Protein AF-H8WTV9-F1 (afdb_monomer_lite)

Sequence (90 aa):
MGSVLRDSYGAALSETLVGRFVEEEGARDRVVIATKYSNNLQPGNPNAGGNGRKNMFRAVDQSLKRLPTDYIDLYVVPTWGCHAAVSRNV

Organism: Burkholderia cepacia (NCBI:txid292)

Secondary structure (DSSP, 8-state):
------SSHHHHHHHHHHHHHHHHTT-GGGS--EEE--S-SSTT-GGGSSSSHHHHHHHHHHHHHHTT-S--SEEE--S-----------

InterPro domains:
  IPR023210 NADP-dependent oxidoreductase domain [PF00248] (7-80)
  IPR036812 NAD(P)-dependent oxidoreductase domain superfamily [G3DSA:3.20.20.100] (6-86)
  IPR036812 NAD(P)-dependent oxidoreductase domain superfamily [SSF51430] (7-81)
  IPR050523 Aldo/Keto Reductase Detoxification and Biosynthesis [PTHR43364] (9-79)

Foldseek 3Di:
DDDPDDDLVVLLVVLLVQLVVCVVVVCVVVDAAEDEFADQPDPPDLQCGHDEPSNVVVVVVSSCVSSVHPDHRYYDYPDPPPSPPPPPPD

pLDDT: mean 75.75, std 20.79, range [24.95, 94.12]

Radius of gyration: 14.75 Å; chains: 1; bounding box: 38×38×42 Å

Structure (mmCIF, N/CA/C/O backbone):
data_AF-H8WTV9-F1
#
_entry.id   AF-H8WTV9-F1
#
loop_
_atom_site.group_PDB
_atom_site.id
_atom_site.type_symbol
_atom_site.label_atom_id
_atom_site.label_alt_id
_atom_site.label_comp_id
_atom_site.label_asym_id
_atom_site.label_entity_id
_atom_site.label_seq_id
_atom_site.pdbx_PDB_ins_code
_atom_site.Cartn_x
_atom_site.Cartn_y
_atom_site.Cartn_z
_atom_site.occupancy
_atom_site.B_iso_or_equiv
_atom_site.auth_seq_id
_atom_site.auth_comp_id
_atom_site.auth_asym_id
_atom_site.auth_atom_id
_atom_site.pdbx_PDB_model_num
ATOM 1 N N . MET A 1 1 ? 25.513 20.278 -3.984 1.00 33.00 1 MET A N 1
ATOM 2 C CA . MET A 1 1 ? 24.208 20.966 -3.903 1.00 33.00 1 MET A CA 1
ATOM 3 C C . MET A 1 1 ? 23.213 20.211 -4.785 1.00 33.00 1 MET A C 1
ATOM 5 O O . MET A 1 1 ? 23.400 20.213 -5.989 1.00 33.00 1 MET A O 1
ATOM 9 N N . GLY A 1 2 ? 22.222 19.537 -4.184 1.00 37.28 2 GLY A N 1
ATOM 10 C CA . GLY A 1 2 ? 20.933 19.198 -4.817 1.00 37.28 2 GLY A CA 1
ATOM 11 C C . GLY A 1 2 ? 20.832 17.982 -5.755 1.00 37.28 2 GLY A C 1
ATOM 12 O O . GLY A 1 2 ? 20.954 18.134 -6.962 1.00 37.28 2 GLY A O 1
ATOM 13 N N . SER A 1 3 ? 20.493 16.801 -5.213 1.00 24.95 3 SER A N 1
ATOM 14 C CA . SER A 1 3 ? 19.409 15.912 -5.717 1.00 24.95 3 SER A CA 1
ATOM 15 C C . SER A 1 3 ? 19.383 14.557 -4.979 1.00 24.95 3 SER A C 1
ATOM 17 O O . SER A 1 3 ? 19.601 13.497 -5.550 1.00 24.95 3 SER A O 1
ATOM 19 N N . VAL A 1 4 ? 19.094 14.580 -3.672 1.00 30.41 4 VAL A N 1
ATOM 20 C CA . VAL A 1 4 ? 18.852 13.365 -2.853 1.00 30.41 4 VAL A CA 1
ATOM 21 C C . VAL A 1 4 ? 17.368 12.946 -2.849 1.00 30.41 4 VAL A C 1
ATOM 23 O O . VAL A 1 4 ? 16.996 11.928 -2.279 1.00 30.41 4 VAL A O 1
ATOM 26 N N . LEU A 1 5 ? 16.478 13.675 -3.521 1.00 31.02 5 LEU A N 1
ATOM 27 C CA . LEU A 1 5 ? 15.035 13.466 -3.384 1.00 31.02 5 LEU A CA 1
ATOM 28 C C . LEU A 1 5 ? 14.430 12.850 -4.644 1.00 31.02 5 LEU A C 1
ATOM 30 O O . LEU A 1 5 ? 13.891 13.543 -5.500 1.00 31.02 5 LEU A O 1
ATOM 34 N N . ARG A 1 6 ? 14.483 11.519 -4.732 1.00 29.25 6 ARG A N 1
ATOM 35 C CA . ARG A 1 6 ? 13.564 10.755 -5.586 1.00 29.25 6 ARG A CA 1
ATOM 36 C C . ARG A 1 6 ? 12.837 9.679 -4.777 1.00 29.25 6 ARG A C 1
ATOM 38 O O . ARG A 1 6 ? 13.054 8.486 -4.946 1.00 29.25 6 ARG A O 1
ATOM 45 N N . ASP A 1 7 ? 12.029 10.155 -3.833 1.00 43.94 7 ASP A N 1
ATOM 46 C CA . ASP A 1 7 ? 10.665 9.714 -3.480 1.00 43.94 7 ASP A CA 1
ATOM 47 C C 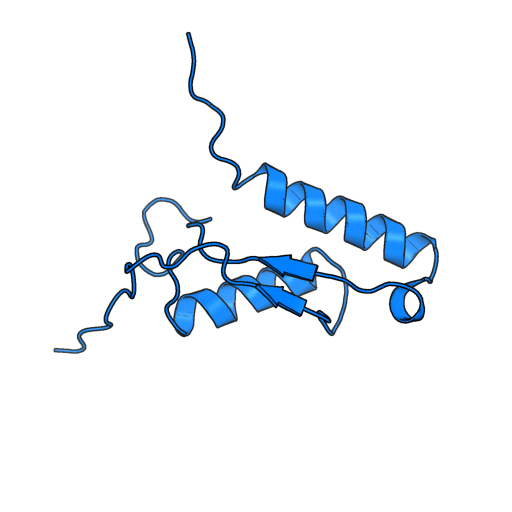. ASP A 1 7 ? 10.304 8.207 -3.533 1.00 43.94 7 ASP A C 1
ATOM 49 O O . ASP A 1 7 ? 9.205 7.808 -3.919 1.00 43.94 7 ASP A O 1
ATOM 53 N N . SER A 1 8 ? 11.243 7.336 -3.164 1.00 52.59 8 SER A N 1
ATOM 54 C CA . SER A 1 8 ? 11.031 5.882 -3.046 1.00 52.59 8 SER A CA 1
ATOM 55 C C . SER A 1 8 ? 11.168 5.401 -1.599 1.00 52.59 8 SER A C 1
ATOM 57 O O . SER A 1 8 ? 10.341 4.619 -1.139 1.00 52.59 8 SER A O 1
ATOM 59 N N . TYR A 1 9 ? 12.119 5.951 -0.836 1.00 49.75 9 TYR A N 1
ATOM 60 C CA . TYR A 1 9 ? 12.236 5.706 0.610 1.00 49.75 9 TYR A CA 1
ATOM 61 C C . TYR A 1 9 ? 11.098 6.346 1.420 1.00 49.75 9 TYR A C 1
ATOM 63 O O . TYR A 1 9 ? 10.577 5.723 2.342 1.00 49.75 9 TYR A O 1
ATOM 71 N N . GLY A 1 10 ? 10.673 7.561 1.050 1.00 59.81 10 GLY A N 1
ATOM 72 C CA . GLY A 1 10 ? 9.577 8.265 1.725 1.00 59.81 10 GLY A CA 1
ATOM 73 C C . GLY A 1 10 ? 8.240 7.531 1.609 1.00 59.81 10 GLY A C 1
ATOM 74 O O . GLY A 1 10 ? 7.499 7.452 2.582 1.00 59.81 10 GLY A O 1
ATOM 75 N N . ALA A 1 11 ? 7.974 6.909 0.457 1.00 63.38 11 ALA A N 1
ATOM 76 C CA . ALA A 1 11 ? 6.763 6.119 0.246 1.00 63.38 11 ALA A CA 1
ATOM 77 C C . ALA A 1 11 ? 6.693 4.900 1.182 1.00 63.38 11 ALA A C 1
ATOM 79 O O . ALA A 1 11 ? 5.652 4.653 1.781 1.00 63.38 11 ALA A O 1
ATOM 80 N N . ALA A 1 12 ? 7.808 4.179 1.364 1.00 75.19 12 ALA A N 1
ATOM 81 C CA . ALA A 1 12 ? 7.856 3.033 2.272 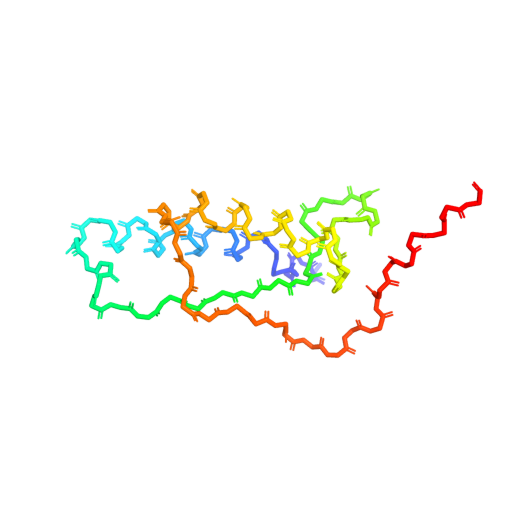1.00 75.19 12 ALA A CA 1
ATOM 82 C C . ALA A 1 12 ? 7.683 3.449 3.743 1.00 75.19 12 ALA A C 1
ATOM 84 O O . ALA A 1 12 ? 6.963 2.785 4.481 1.00 75.19 12 ALA A O 1
ATOM 85 N N . LEU A 1 13 ? 8.298 4.560 4.163 1.00 84.12 13 LEU A N 1
ATOM 86 C CA . LEU A 1 13 ? 8.125 5.083 5.520 1.00 84.12 13 LEU A CA 1
ATOM 87 C C . LEU A 1 13 ? 6.693 5.582 5.763 1.00 84.12 13 LEU A C 1
ATOM 89 O O . LEU A 1 13 ? 6.130 5.334 6.825 1.00 84.12 13 LEU A O 1
ATOM 93 N N . SER A 1 14 ? 6.095 6.255 4.777 1.00 86.75 14 SER A N 1
ATOM 94 C CA . SER A 1 14 ? 4.721 6.752 4.870 1.00 86.75 14 SER A CA 1
ATOM 95 C C . SER A 1 14 ? 3.716 5.617 5.037 1.00 86.75 14 SER A C 1
ATOM 97 O O . SER A 1 14 ? 2.808 5.748 5.849 1.00 86.75 14 SER A O 1
ATOM 99 N N . GLU A 1 15 ? 3.873 4.512 4.303 1.00 89.31 15 GLU A N 1
ATOM 100 C CA . GLU A 1 15 ? 3.007 3.338 4.466 1.00 89.31 15 GLU A CA 1
ATOM 101 C C . GLU A 1 15 ? 3.113 2.759 5.880 1.00 89.31 15 GLU A C 1
ATOM 103 O O . GLU A 1 15 ? 2.087 2.491 6.492 1.00 89.31 15 GLU A O 1
ATOM 108 N N . THR A 1 16 ? 4.325 2.654 6.436 1.00 92.19 16 THR A N 1
ATOM 109 C CA . THR A 1 16 ? 4.522 2.168 7.810 1.00 92.19 16 THR A CA 1
ATOM 110 C C . THR A 1 16 ? 3.869 3.073 8.854 1.00 92.19 16 THR A C 1
ATOM 112 O O . THR A 1 16 ? 3.246 2.584 9.792 1.00 92.19 16 THR A O 1
ATOM 115 N N . LEU A 1 17 ? 3.994 4.396 8.707 1.00 92.19 17 LEU A N 1
ATOM 116 C CA . LEU A 1 17 ? 3.392 5.352 9.641 1.00 92.19 17 LEU A CA 1
ATOM 117 C C . LEU A 1 17 ? 1.862 5.319 9.581 1.00 92.19 17 LEU A C 1
ATOM 119 O O . LEU A 1 17 ? 1.213 5.299 10.623 1.00 92.19 17 LEU A O 1
ATOM 123 N N . VAL A 1 18 ? 1.293 5.284 8.372 1.00 91.69 18 VAL A N 1
ATOM 124 C CA . VAL A 1 18 ? -0.161 5.196 8.180 1.00 91.69 18 VAL A CA 1
ATOM 125 C C . VAL A 1 18 ? -0.692 3.857 8.683 1.00 91.69 18 VAL A C 1
ATOM 127 O 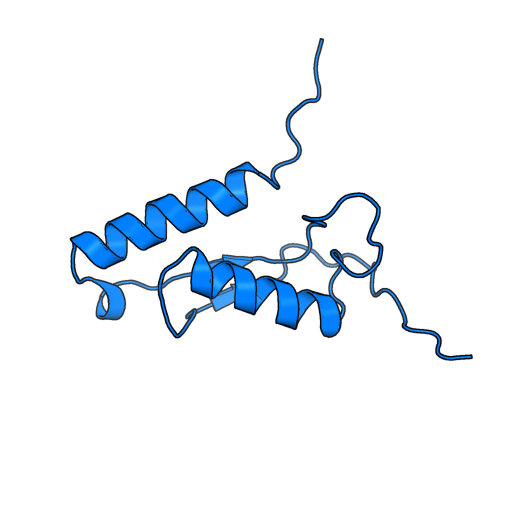O . VAL A 1 18 ? -1.687 3.844 9.396 1.00 91.69 18 VAL A O 1
ATOM 130 N N . GLY A 1 19 ? -0.018 2.748 8.364 1.00 92.25 19 GLY A N 1
ATOM 131 C CA . GLY A 1 19 ? -0.398 1.415 8.829 1.00 92.25 19 GLY A CA 1
ATOM 132 C C . GLY A 1 19 ? -0.449 1.337 10.350 1.00 92.25 19 GLY A C 1
ATOM 133 O O . GLY A 1 19 ? -1.465 0.941 10.909 1.00 92.25 19 GLY A O 1
ATOM 134 N N . ARG A 1 20 ? 0.606 1.824 11.015 1.00 93.75 20 ARG A N 1
ATOM 135 C CA . ARG A 1 20 ? 0.663 1.892 12.477 1.00 93.75 20 ARG A CA 1
ATOM 136 C C . ARG A 1 20 ? -0.470 2.735 13.063 1.00 93.75 20 ARG A C 1
ATOM 138 O O . ARG A 1 20 ? -1.102 2.309 14.017 1.00 93.75 20 ARG A O 1
ATOM 145 N N . PHE A 1 21 ? -0.741 3.906 12.492 1.00 93.88 21 PHE A N 1
ATOM 146 C CA . PHE A 1 21 ? -1.829 4.768 12.958 1.00 93.88 21 PHE A CA 1
ATOM 147 C C . PHE A 1 21 ? -3.204 4.096 12.814 1.00 93.88 21 PHE A C 1
ATOM 149 O O . PHE A 1 21 ? -4.006 4.118 13.740 1.00 93.88 21 PHE A O 1
ATOM 156 N N . VAL A 1 22 ? -3.478 3.468 11.668 1.00 93.81 22 VAL A N 1
ATOM 157 C CA . VAL A 1 22 ? -4.758 2.780 11.426 1.00 93.81 22 VAL A CA 1
ATOM 158 C C . VAL A 1 22 ? -4.938 1.579 12.357 1.00 93.81 22 VAL A C 1
ATOM 160 O O . VAL A 1 22 ? -6.055 1.338 12.819 1.00 93.81 22 VAL A O 1
ATOM 163 N N . GLU A 1 23 ? -3.857 0.848 12.635 1.00 93.00 23 GLU A N 1
ATOM 164 C CA . GLU A 1 23 ? -3.833 -0.267 13.585 1.00 93.00 23 GLU A CA 1
ATOM 165 C C . GLU A 1 23 ? -4.075 0.211 15.025 1.00 93.00 23 GLU A C 1
ATOM 167 O O . GLU A 1 23 ? -4.951 -0.327 15.700 1.00 93.00 23 GLU A O 1
ATOM 172 N N . GLU A 1 24 ? -3.366 1.255 15.473 1.00 94.12 24 GLU A N 1
ATOM 173 C CA . GLU A 1 24 ? -3.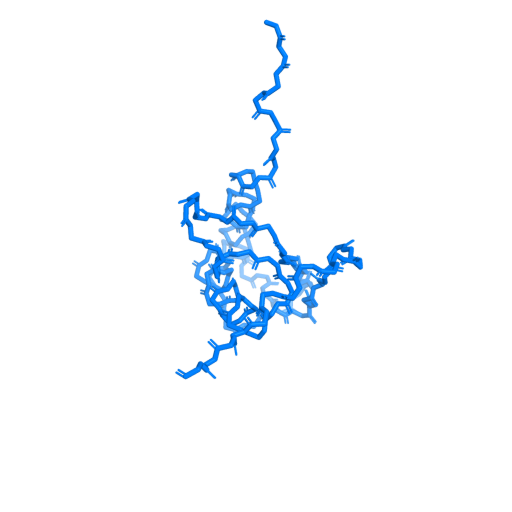509 1.839 16.816 1.00 94.12 24 GLU A CA 1
ATOM 174 C C . GLU A 1 24 ? -4.932 2.369 17.073 1.00 94.12 24 GLU A C 1
ATOM 176 O O . GLU A 1 24 ? -5.465 2.199 18.169 1.00 94.12 24 GLU A O 1
ATOM 181 N N . GLU A 1 25 ? -5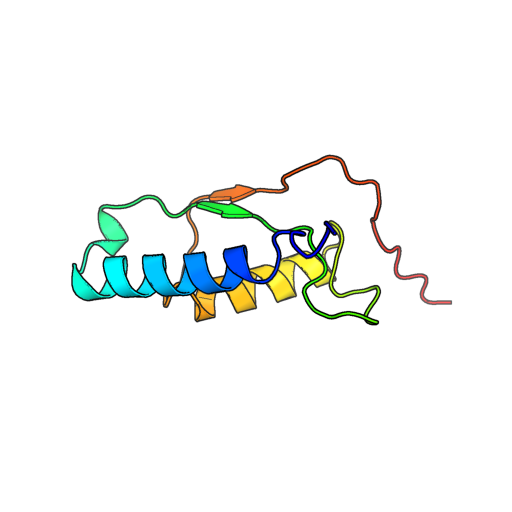.581 2.941 16.057 1.00 94.00 25 GLU A N 1
ATOM 182 C CA . GLU A 1 25 ? -6.953 3.460 16.153 1.00 94.00 25 GLU A CA 1
ATOM 183 C C . GLU A 1 25 ? -8.039 2.392 15.921 1.00 94.00 25 GLU A C 1
ATOM 185 O O . GLU A 1 25 ? -9.233 2.683 16.039 1.00 94.00 25 GLU A O 1
ATOM 190 N N . GLY A 1 26 ? -7.669 1.162 15.535 1.00 92.94 26 GLY A N 1
ATOM 191 C CA . GLY A 1 26 ? -8.629 0.115 15.160 1.00 92.94 26 GLY A CA 1
ATOM 192 C C . GLY A 1 26 ? -9.580 0.551 14.037 1.00 92.94 26 GLY A C 1
ATOM 193 O O . GLY A 1 26 ? -10.733 0.123 13.975 1.00 92.94 26 GLY A O 1
ATOM 194 N N . ALA A 1 27 ? -9.126 1.454 13.166 1.00 92.75 27 ALA A N 1
ATOM 195 C CA . ALA A 1 27 ? -9.984 2.203 12.254 1.00 92.75 27 ALA A CA 1
ATOM 196 C C . ALA A 1 27 ? -10.030 1.612 10.840 1.00 92.75 27 ALA A C 1
ATOM 198 O O . ALA A 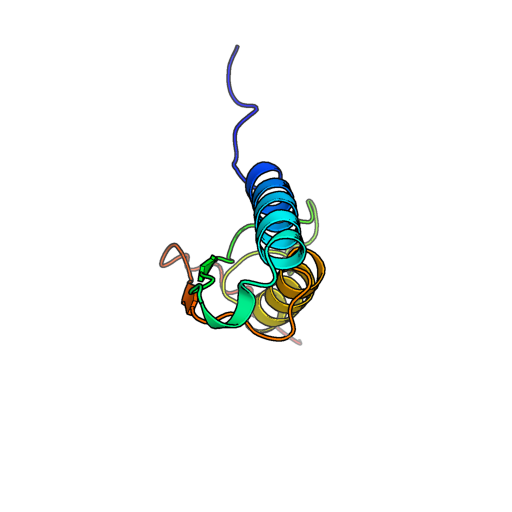1 27 ? -10.511 2.284 9.929 1.00 92.75 27 ALA A O 1
ATOM 199 N N . ARG A 1 28 ? -9.541 0.379 10.634 1.00 93.62 28 ARG A N 1
ATOM 200 C CA . ARG A 1 28 ? -9.364 -0.199 9.292 1.00 93.62 28 ARG A CA 1
ATOM 201 C C . ARG A 1 28 ? -10.638 -0.156 8.450 1.00 93.62 28 ARG A C 1
ATOM 203 O O . ARG A 1 28 ? -10.563 0.256 7.299 1.00 93.62 28 ARG A O 1
ATOM 210 N N . ASP A 1 29 ? -11.788 -0.485 9.031 1.00 92.81 29 ASP A N 1
ATOM 211 C CA . ASP A 1 29 ? -13.081 -0.494 8.326 1.00 92.81 29 ASP A CA 1
ATOM 212 C C . ASP A 1 29 ? -13.706 0.904 8.167 1.00 92.81 29 ASP A C 1
ATOM 214 O O . ASP A 1 29 ? -14.757 1.070 7.549 1.00 92.81 29 ASP A O 1
ATOM 218 N N . ARG A 1 30 ? -13.082 1.932 8.752 1.00 92.44 30 ARG A N 1
ATOM 219 C CA . ARG A 1 30 ? -13.559 3.324 8.753 1.00 92.44 30 ARG A CA 1
ATOM 220 C C . ARG A 1 30 ? -12.724 4.229 7.850 1.00 92.44 30 ARG A C 1
ATOM 222 O O . ARG A 1 30 ? -13.041 5.412 7.728 1.00 92.44 30 ARG A O 1
ATOM 229 N N . VAL A 1 31 ? -11.668 3.696 7.239 1.00 93.75 31 VAL A N 1
ATOM 230 C CA . VAL A 1 31 ? -10.741 4.440 6.383 1.00 93.75 31 VAL A CA 1
ATOM 231 C C . VAL A 1 31 ? -10.593 3.763 5.027 1.00 93.75 31 VAL A C 1
ATOM 233 O O . VAL A 1 31 ? -10.630 2.542 4.914 1.00 93.75 31 VAL A O 1
ATOM 236 N N . VAL A 1 32 ? -10.385 4.576 3.994 1.00 93.94 32 VAL A N 1
ATOM 237 C CA . VAL A 1 32 ? -10.041 4.107 2.649 1.00 93.94 32 VAL A CA 1
ATOM 238 C C . VAL A 1 32 ? -8.534 4.240 2.482 1.00 93.94 32 VAL A C 1
ATOM 240 O O . VAL A 1 32 ? -8.001 5.351 2.524 1.00 93.94 32 VAL A O 1
ATOM 243 N N . ILE A 1 33 ? -7.841 3.118 2.285 1.00 93.12 33 ILE A N 1
ATOM 244 C CA . ILE A 1 33 ? -6.393 3.098 2.074 1.00 93.12 33 ILE A CA 1
ATOM 245 C C . ILE A 1 33 ? -6.103 3.047 0.576 1.00 93.12 33 ILE A C 1
ATOM 247 O O . ILE A 1 33 ? -6.444 2.088 -0.118 1.00 93.12 33 ILE A O 1
ATOM 251 N N . ALA A 1 34 ? -5.417 4.079 0.087 1.00 92.00 34 ALA A N 1
ATOM 252 C CA . ALA A 1 34 ? -4.926 4.148 -1.281 1.00 92.00 34 ALA A CA 1
ATOM 253 C C . ALA A 1 34 ? -3.394 4.145 -1.307 1.00 92.00 34 ALA A C 1
ATOM 255 O O . ALA A 1 34 ? -2.753 4.921 -0.598 1.00 92.00 34 ALA A O 1
ATOM 256 N N . THR A 1 35 ? -2.799 3.316 -2.165 1.00 89.94 35 THR A N 1
ATOM 257 C CA . THR A 1 35 ? -1.351 3.353 -2.425 1.00 89.94 35 THR A CA 1
ATOM 258 C C . THR A 1 35 ? -1.040 3.164 -3.908 1.00 89.94 35 THR A C 1
ATOM 260 O O . THR A 1 35 ? -1.911 2.860 -4.726 1.00 89.94 35 THR A O 1
ATOM 263 N N . LYS A 1 36 ? 0.213 3.417 -4.281 1.00 88.69 36 LYS A N 1
ATOM 264 C CA . LYS A 1 36 ? 0.677 3.476 -5.664 1.00 88.69 36 LYS A CA 1
ATOM 265 C C . LYS A 1 36 ? 1.980 2.725 -5.871 1.00 88.69 36 LYS A C 1
ATOM 267 O O . LYS A 1 36 ? 2.860 2.739 -5.014 1.00 88.69 36 LYS A O 1
ATOM 272 N N . TYR A 1 37 ? 2.138 2.144 -7.054 1.00 85.44 37 TYR A N 1
ATOM 273 C CA . TYR A 1 37 ? 3.349 1.427 -7.449 1.00 85.44 37 TYR A CA 1
ATOM 274 C C . TYR A 1 37 ? 3.764 1.796 -8.868 1.00 85.44 37 TYR A C 1
ATOM 276 O O . TYR A 1 37 ? 2.921 2.062 -9.708 1.00 85.44 37 TYR A O 1
ATOM 284 N N . SER A 1 38 ? 5.075 1.820 -9.100 1.00 80.25 38 SER A N 1
ATOM 285 C CA . SER A 1 38 ? 5.759 1.950 -10.404 1.00 80.25 38 SER A CA 1
ATOM 286 C C . SER A 1 38 ? 7.261 2.103 -10.160 1.00 80.25 38 SER A C 1
ATOM 288 O O . SER A 1 38 ? 8.085 1.721 -10.990 1.00 80.25 38 SER A O 1
ATOM 290 N N . ASN A 1 39 ? 7.628 2.707 -9.027 1.00 76.69 39 ASN A N 1
ATOM 291 C CA . ASN A 1 39 ? 9.011 3.022 -8.705 1.00 76.69 39 ASN A CA 1
ATOM 292 C C . ASN A 1 39 ? 9.829 1.760 -8.447 1.00 76.69 39 ASN A C 1
ATOM 294 O O . ASN A 1 39 ? 9.341 0.794 -7.864 1.00 76.69 39 ASN A O 1
ATOM 298 N N . ASN A 1 40 ? 11.093 1.803 -8.869 1.00 72.38 40 ASN A N 1
ATOM 299 C CA . ASN A 1 40 ? 12.039 0.753 -8.546 1.00 72.38 40 ASN A CA 1
ATOM 300 C C . ASN A 1 40 ? 12.568 0.943 -7.122 1.00 72.38 40 ASN A C 1
ATOM 302 O O . ASN A 1 40 ? 13.340 1.868 -6.876 1.00 72.38 40 ASN A O 1
ATOM 306 N N . LEU A 1 41 ? 12.153 0.066 -6.206 1.00 71.06 41 LEU A N 1
ATOM 307 C CA . LEU A 1 41 ? 12.629 0.056 -4.818 1.00 71.06 41 LEU A CA 1
ATOM 308 C C . LEU A 1 41 ? 13.915 -0.772 -4.627 1.00 71.06 41 LEU A C 1
ATOM 310 O O . LEU A 1 41 ? 14.477 -0.777 -3.537 1.00 71.06 41 LEU A O 1
ATOM 314 N N . GLN A 1 42 ? 14.389 -1.482 -5.659 1.00 73.50 42 GLN A N 1
ATOM 315 C CA . GLN A 1 42 ? 15.614 -2.292 -5.634 1.00 73.50 42 GLN A CA 1
ATOM 316 C C . GLN A 1 42 ? 16.564 -1.850 -6.758 1.00 73.50 42 GLN A C 1
ATOM 318 O O . GLN A 1 42 ? 16.469 -2.350 -7.889 1.00 73.50 42 GLN A O 1
ATOM 323 N N . PRO A 1 43 ? 17.507 -0.935 -6.467 1.00 69.81 43 PRO A N 1
ATOM 324 C CA . PRO A 1 43 ? 18.542 -0.545 -7.418 1.00 69.81 43 PRO A CA 1
ATOM 325 C C . PRO A 1 43 ? 19.237 -1.774 -8.026 1.00 69.81 43 PRO A C 1
ATOM 327 O O . PRO A 1 43 ? 19.545 -2.732 -7.323 1.00 69.81 43 PRO A O 1
ATOM 330 N N . GLY A 1 44 ? 19.449 -1.771 -9.345 1.00 72.12 44 GLY A N 1
ATOM 331 C CA . GLY A 1 44 ? 20.077 -2.888 -10.066 1.00 72.12 44 GLY A CA 1
ATOM 332 C C . GLY A 1 44 ? 19.141 -4.041 -10.454 1.00 72.12 44 GLY A C 1
ATOM 333 O O . GLY A 1 44 ? 19.539 -4.893 -11.243 1.00 72.12 44 GLY A O 1
ATOM 334 N N . ASN A 1 45 ? 17.888 -4.065 -9.987 1.00 74.50 45 ASN A N 1
ATOM 335 C CA . ASN A 1 45 ? 16.896 -5.048 -10.425 1.00 74.50 45 ASN A CA 1
ATOM 336 C C . ASN A 1 45 ? 15.934 -4.428 -11.459 1.00 74.50 45 ASN A C 1
ATOM 338 O O . ASN A 1 45 ? 15.018 -3.700 -11.068 1.00 74.50 45 ASN A O 1
ATOM 342 N N . PRO A 1 46 ? 16.072 -4.721 -12.767 1.00 71.06 46 PRO A N 1
ATOM 343 C CA . PRO A 1 46 ? 15.197 -4.154 -13.798 1.00 71.06 46 PRO A CA 1
ATOM 344 C C . PRO A 1 46 ? 13.739 -4.629 -13.679 1.00 71.06 46 PRO A C 1
ATOM 346 O O . PRO A 1 46 ? 12.835 -3.969 -14.179 1.00 71.06 46 PRO A O 1
ATOM 349 N N . ASN A 1 47 ? 13.496 -5.739 -12.972 1.00 71.75 47 ASN A N 1
ATOM 350 C CA . ASN A 1 47 ? 12.162 -6.291 -12.723 1.00 71.75 47 ASN A CA 1
ATOM 351 C C . ASN A 1 47 ? 11.519 -5.783 -11.420 1.00 71.75 47 ASN A C 1
ATOM 353 O O . ASN A 1 47 ? 10.461 -6.283 -11.034 1.00 71.75 47 ASN A O 1
ATOM 357 N N . ALA A 1 48 ? 12.178 -4.880 -10.689 1.00 70.75 48 ALA A N 1
ATOM 358 C CA . ALA A 1 48 ? 11.672 -4.318 -9.434 1.00 70.75 48 ALA A CA 1
ATOM 359 C C . ALA A 1 48 ? 11.052 -2.922 -9.593 1.00 70.75 48 ALA A C 1
ATOM 361 O O . ALA A 1 48 ? 10.705 -2.298 -8.596 1.00 70.75 48 ALA A O 1
ATOM 362 N N . GLY A 1 49 ? 10.912 -2.443 -10.831 1.00 75.75 49 GLY A N 1
ATOM 363 C CA . GLY A 1 49 ? 10.172 -1.233 -11.177 1.00 75.75 49 GLY A CA 1
ATOM 364 C C . GLY A 1 49 ? 9.292 -1.440 -12.411 1.00 75.75 49 GLY A C 1
ATOM 365 O O . GLY A 1 49 ? 9.262 -2.519 -13.005 1.00 75.75 49 GLY A O 1
ATOM 366 N N . GLY A 1 50 ? 8.582 -0.386 -12.802 1.00 79.44 50 GLY A N 1
ATOM 367 C CA . GLY A 1 50 ? 7.690 -0.377 -13.958 1.00 79.44 50 GLY A CA 1
ATOM 368 C C . GLY A 1 50 ? 6.300 -0.951 -13.677 1.00 79.44 50 GLY A C 1
ATOM 369 O O . GLY A 1 50 ? 5.967 -1.336 -12.556 1.00 79.44 50 GLY A O 1
ATOM 370 N N . ASN A 1 51 ? 5.480 -1.013 -14.726 1.00 82.69 51 ASN A N 1
ATOM 371 C CA . ASN A 1 51 ? 4.055 -1.363 -14.629 1.00 82.69 51 ASN A CA 1
ATOM 372 C C . ASN A 1 51 ? 3.776 -2.836 -14.977 1.00 82.69 51 ASN A C 1
ATOM 374 O O . ASN A 1 51 ? 2.631 -3.241 -15.155 1.00 82.69 51 ASN A O 1
ATOM 378 N N . GLY A 1 52 ? 4.829 -3.652 -15.093 1.00 81.75 52 GLY A N 1
ATOM 379 C CA . GLY A 1 52 ? 4.705 -5.072 -15.403 1.00 81.75 52 GLY A CA 1
ATOM 380 C C . GLY A 1 52 ? 4.049 -5.869 -14.271 1.00 81.75 52 GLY A C 1
ATOM 381 O O . GLY A 1 52 ? 4.231 -5.570 -13.089 1.00 81.75 52 GLY A O 1
ATOM 382 N N . ARG A 1 53 ? 3.353 -6.955 -14.638 1.00 84.31 53 ARG A N 1
ATOM 383 C CA . ARG A 1 53 ? 2.647 -7.862 -13.712 1.00 84.31 53 ARG A CA 1
ATOM 384 C C . ARG A 1 53 ? 3.523 -8.316 -12.540 1.00 84.31 53 ARG A C 1
ATOM 386 O O . ARG A 1 53 ? 3.088 -8.286 -11.396 1.00 84.31 53 ARG A O 1
ATOM 393 N N . LYS A 1 54 ? 4.777 -8.698 -12.808 1.00 84.50 54 LYS A N 1
ATOM 394 C CA . LYS A 1 54 ? 5.718 -9.162 -11.773 1.00 84.50 54 LYS A CA 1
ATOM 395 C C . LYS A 1 54 ? 6.032 -8.081 -10.738 1.00 84.50 54 LYS A C 1
ATOM 397 O O . LYS A 1 54 ? 6.141 -8.394 -9.557 1.00 84.50 54 LYS A O 1
ATOM 402 N N . ASN A 1 55 ? 6.176 -6.829 -11.172 1.00 84.19 55 ASN A N 1
ATOM 403 C CA . ASN A 1 55 ? 6.437 -5.729 -10.254 1.00 84.19 55 ASN A CA 1
ATOM 404 C C . ASN A 1 55 ? 5.195 -5.396 -9.423 1.00 84.19 55 ASN A C 1
ATOM 406 O O . ASN A 1 55 ? 5.312 -5.232 -8.217 1.00 84.19 55 ASN A O 1
ATOM 410 N N . MET A 1 56 ? 4.013 -5.386 -10.048 1.00 86.81 56 MET A N 1
ATOM 411 C CA . MET A 1 56 ? 2.733 -5.165 -9.364 1.00 86.81 56 MET A CA 1
ATOM 412 C C . MET A 1 56 ? 2.537 -6.128 -8.187 1.00 86.81 56 MET A C 1
ATOM 414 O O . MET A 1 56 ? 2.314 -5.678 -7.069 1.00 86.81 56 MET A O 1
ATOM 418 N N . PHE A 1 57 ? 2.685 -7.440 -8.412 1.00 89.12 57 PHE A N 1
ATOM 419 C CA . PHE A 1 57 ? 2.525 -8.437 -7.345 1.00 89.12 57 PHE A CA 1
ATOM 420 C C . PHE A 1 57 ? 3.544 -8.255 -6.215 1.00 89.12 57 PHE A C 1
ATOM 422 O O . PHE A 1 57 ? 3.197 -8.274 -5.041 1.00 89.12 57 PHE A O 1
ATOM 429 N N . ARG A 1 58 ? 4.811 -7.999 -6.552 1.00 87.06 58 ARG A N 1
ATOM 430 C CA . ARG A 1 58 ? 5.835 -7.763 -5.525 1.00 87.06 58 ARG A CA 1
ATOM 431 C C . ARG A 1 58 ? 5.574 -6.482 -4.737 1.00 87.06 58 ARG A C 1
ATOM 433 O O . ARG A 1 58 ? 5.834 -6.449 -3.539 1.00 87.06 58 ARG A O 1
ATOM 440 N N . ALA A 1 59 ? 5.117 -5.429 -5.404 1.00 88.44 59 ALA A N 1
ATOM 441 C CA . ALA A 1 59 ? 4.855 -4.147 -4.776 1.00 88.44 59 ALA A CA 1
ATOM 442 C C . ALA A 1 59 ? 3.637 -4.218 -3.848 1.00 88.44 59 ALA A C 1
ATOM 444 O O . ALA A 1 59 ? 3.728 -3.711 -2.734 1.00 88.44 59 ALA A O 1
ATOM 445 N N . VAL A 1 60 ? 2.549 -4.891 -4.248 1.00 90.81 60 VAL A N 1
ATOM 446 C CA . VAL A 1 60 ? 1.367 -5.051 -3.385 1.00 90.81 60 VAL A CA 1
ATOM 447 C C . VAL A 1 60 ? 1.695 -5.884 -2.144 1.00 90.81 60 VAL A C 1
ATOM 449 O O . VAL A 1 60 ? 1.399 -5.441 -1.039 1.00 90.81 60 VAL A O 1
ATOM 452 N N . ASP A 1 61 ? 2.428 -6.996 -2.288 1.00 91.38 61 ASP A N 1
ATOM 453 C CA . ASP A 1 61 ? 2.864 -7.825 -1.151 1.00 91.38 61 ASP A CA 1
ATOM 454 C C . ASP A 1 61 ? 3.692 -7.027 -0.139 1.00 91.38 61 ASP A C 1
ATOM 456 O O . ASP A 1 61 ? 3.631 -7.247 1.071 1.00 91.38 61 ASP A O 1
ATOM 460 N N . GLN A 1 62 ? 4.516 -6.104 -0.634 1.00 90.38 62 GLN A N 1
ATOM 461 C CA . GLN A 1 62 ? 5.318 -5.242 0.218 1.00 90.38 62 GLN A CA 1
ATOM 462 C C . GLN A 1 62 ? 4.491 -4.138 0.881 1.00 90.38 62 GLN A C 1
ATOM 464 O O . GLN A 1 62 ? 4.737 -3.840 2.048 1.00 90.38 62 GLN A O 1
ATOM 469 N N . SER A 1 63 ? 3.536 -3.539 0.168 1.00 91.62 63 SER A N 1
ATOM 470 C CA . SER A 1 63 ? 2.648 -2.517 0.728 1.00 91.62 63 SER A CA 1
ATOM 471 C C . SER A 1 63 ? 1.747 -3.094 1.819 1.00 91.62 63 SER A C 1
ATOM 473 O O . SER A 1 63 ? 1.665 -2.502 2.888 1.00 91.62 63 SER A O 1
ATOM 475 N N . LEU A 1 64 ? 1.165 -4.282 1.619 1.00 93.19 64 LEU A N 1
ATOM 476 C CA . LEU A 1 64 ? 0.336 -4.956 2.631 1.00 93.19 64 LEU A CA 1
ATOM 477 C C . LEU A 1 64 ? 1.107 -5.216 3.935 1.00 93.19 64 LEU A C 1
ATOM 479 O O . LEU A 1 64 ? 0.589 -4.981 5.023 1.00 93.19 64 LEU A O 1
ATOM 483 N N . LYS A 1 65 ? 2.384 -5.614 3.831 1.00 92.00 65 LYS A N 1
ATOM 484 C CA . LYS A 1 65 ? 3.267 -5.802 4.996 1.00 92.00 65 LYS A CA 1
ATOM 485 C C . LYS A 1 65 ? 3.594 -4.502 5.729 1.00 92.00 65 LYS A C 1
ATOM 487 O O . LYS A 1 65 ? 3.808 -4.537 6.934 1.00 92.00 65 LYS A O 1
ATOM 492 N N . ARG A 1 66 ? 3.704 -3.382 5.009 1.00 92.69 66 ARG A N 1
ATOM 493 C CA . ARG A 1 66 ? 3.985 -2.069 5.612 1.00 92.69 66 ARG A CA 1
ATOM 494 C C . ARG A 1 66 ? 2.732 -1.412 6.186 1.00 92.69 66 ARG A C 1
ATOM 496 O O . ARG A 1 66 ? 2.865 -0.644 7.125 1.00 92.69 66 ARG A O 1
ATOM 503 N N . LEU A 1 67 ? 1.552 -1.721 5.649 1.00 92.75 67 LEU A N 1
ATOM 504 C CA . LEU A 1 67 ? 0.248 -1.193 6.074 1.00 92.75 67 LEU A CA 1
ATOM 505 C C . LEU A 1 67 ? -0.474 -2.059 7.128 1.00 92.75 67 LEU A C 1
ATOM 507 O O . LEU A 1 67 ? -1.641 -1.804 7.402 1.00 92.75 67 LEU A O 1
ATOM 511 N N . PRO A 1 68 ? 0.232 -3.002 7.769 1.00 92.62 68 PRO A N 1
ATOM 512 C CA . PRO A 1 68 ? -0.298 -4.250 8.360 1.00 92.62 68 PRO A CA 1
ATOM 513 C C . PRO A 1 68 ? -1.784 -4.551 8.079 1.00 92.62 68 PRO A C 1
ATOM 515 O O . PRO A 1 68 ? -2.620 -4.586 8.976 1.00 92.62 68 PRO A O 1
ATOM 518 N N . THR A 1 69 ? -2.131 -4.784 6.812 1.00 92.50 69 THR A N 1
ATOM 519 C CA . THR A 1 69 ? -3.512 -5.084 6.400 1.00 92.50 69 THR A CA 1
ATOM 520 C C . THR A 1 69 ? -3.532 -6.161 5.323 1.00 92.50 69 THR A C 1
ATOM 522 O O . THR A 1 69 ? -2.542 -6.413 4.638 1.00 92.50 69 THR A O 1
ATOM 525 N N . ASP A 1 70 ? -4.675 -6.812 5.191 1.00 93.94 70 ASP A N 1
ATOM 526 C CA . ASP A 1 70 ? -5.000 -7.841 4.215 1.00 93.94 70 ASP A CA 1
ATOM 527 C C . ASP A 1 70 ? -5.537 -7.276 2.890 1.00 93.94 70 ASP A C 1
ATOM 529 O O . ASP A 1 70 ? -5.474 -7.970 1.873 1.00 93.94 70 ASP A O 1
ATOM 533 N N . TYR A 1 71 ? -6.001 -6.020 2.855 1.00 93.62 71 TYR A N 1
ATOM 534 C CA . TYR A 1 71 ? -6.507 -5.394 1.630 1.00 93.62 71 TYR A CA 1
ATOM 535 C C . TYR A 1 71 ? -6.146 -3.910 1.483 1.00 93.62 71 TYR A C 1
ATOM 537 O O . TYR A 1 71 ? -5.943 -3.181 2.451 1.00 93.62 71 TYR A O 1
ATOM 545 N N . ILE A 1 72 ? -6.104 -3.450 0.229 1.00 93.56 72 ILE A N 1
ATOM 546 C CA . ILE A 1 72 ? -5.957 -2.045 -0.172 1.00 93.56 72 ILE A CA 1
ATOM 547 C C . ILE A 1 72 ? -7.190 -1.689 -1.000 1.00 93.56 72 ILE A C 1
ATOM 549 O O . ILE A 1 72 ? -7.521 -2.404 -1.944 1.00 93.56 72 ILE A O 1
ATOM 553 N N . ASP A 1 73 ? -7.842 -0.579 -0.670 1.00 94.06 73 ASP A N 1
ATOM 554 C CA . ASP A 1 73 ? -9.089 -0.157 -1.314 1.00 94.06 73 ASP A CA 1
ATOM 555 C C . ASP A 1 73 ? -8.854 0.373 -2.732 1.00 94.06 73 ASP A C 1
ATOM 557 O O . ASP A 1 73 ? -9.638 0.125 -3.648 1.00 94.06 73 ASP A O 1
ATOM 561 N N . LEU A 1 74 ? -7.746 1.093 -2.926 1.00 91.06 74 LEU A N 1
ATOM 562 C CA . LEU A 1 74 ? -7.377 1.650 -4.220 1.00 91.06 74 LEU A CA 1
ATOM 563 C C . LEU A 1 74 ? -5.879 1.495 -4.494 1.00 91.06 74 LEU A C 1
ATOM 565 O O . LEU A 1 74 ? -5.032 2.036 -3.781 1.00 91.06 74 LEU A O 1
ATOM 569 N N . TYR A 1 75 ? -5.553 0.800 -5.583 1.00 89.19 75 TYR A N 1
ATOM 570 C CA . TYR A 1 75 ? -4.176 0.590 -6.019 1.00 89.19 75 TYR A CA 1
ATOM 571 C C . TYR A 1 75 ? -3.916 1.268 -7.364 1.00 89.19 75 TYR A C 1
ATOM 573 O O . TYR A 1 75 ? -4.469 0.876 -8.391 1.00 89.19 75 TYR A O 1
ATOM 581 N N . VAL A 1 76 ? -3.097 2.323 -7.350 1.00 85.69 76 VAL A N 1
ATOM 582 C CA . VAL A 1 76 ? -2.967 3.265 -8.474 1.00 85.69 76 VAL A CA 1
ATOM 583 C C . VAL A 1 76 ? -1.607 3.157 -9.156 1.00 85.69 76 VAL A C 1
ATOM 585 O O . VAL A 1 76 ? -0.562 3.066 -8.511 1.00 85.69 76 VAL A O 1
ATOM 588 N N . VAL A 1 77 ? -1.611 3.264 -10.483 1.00 84.31 77 VAL A N 1
ATOM 589 C CA . VAL A 1 77 ? -0.403 3.486 -11.281 1.00 84.31 77 VAL A CA 1
ATOM 590 C C . VAL A 1 77 ? -0.244 4.999 -11.503 1.00 84.31 77 VAL A C 1
ATOM 592 O O . VAL A 1 77 ? -1.098 5.601 -12.152 1.00 84.31 77 VAL A O 1
ATOM 595 N N . PRO A 1 78 ? 0.807 5.648 -10.968 1.00 74.44 78 PRO A N 1
ATOM 596 C CA . PRO A 1 78 ? 0.914 7.106 -10.940 1.00 74.44 78 PRO A CA 1
ATOM 597 C C . PRO A 1 78 ? 1.162 7.756 -12.310 1.00 74.44 78 PRO A C 1
ATOM 599 O O . PRO A 1 78 ? 0.881 8.942 -12.452 1.00 74.44 78 PRO A O 1
ATOM 602 N N . THR A 1 79 ? 1.675 7.036 -13.319 1.00 65.88 79 THR A N 1
ATOM 603 C CA . THR A 1 79 ? 1.856 7.564 -14.687 1.00 65.88 79 THR A CA 1
ATOM 604 C C . THR A 1 79 ? 1.795 6.475 -15.769 1.00 65.88 79 THR A C 1
ATOM 606 O O . THR A 1 79 ? 2.087 5.301 -15.522 1.00 65.88 79 THR A O 1
ATOM 609 N N . TRP A 1 80 ? 1.507 6.888 -17.012 1.00 54.75 80 TRP A N 1
ATOM 610 C CA . TRP A 1 80 ? 1.671 6.105 -18.248 1.00 54.75 80 TRP A CA 1
ATOM 611 C C . TRP A 1 80 ? 3.161 5.899 -18.582 1.00 54.75 80 TRP A C 1
ATOM 613 O O . TRP A 1 80 ? 3.674 6.369 -19.593 1.00 54.75 80 TRP A O 1
ATOM 623 N N . GLY A 1 81 ? 3.914 5.254 -17.695 1.00 51.03 81 GLY A N 1
ATOM 624 C CA . GLY A 1 81 ? 5.310 4.919 -17.946 1.00 51.03 81 GLY A CA 1
ATOM 625 C C . GLY A 1 81 ? 5.411 3.664 -18.805 1.00 51.03 81 GLY A C 1
ATOM 626 O O . GLY A 1 81 ? 5.211 2.566 -18.292 1.00 51.03 81 GLY A O 1
ATOM 627 N N . CYS A 1 82 ? 5.796 3.807 -20.075 1.00 46.16 82 CYS A N 1
ATOM 628 C CA . CYS A 1 82 ? 6.063 2.724 -21.037 1.00 46.16 82 CYS A CA 1
ATOM 629 C C . CYS A 1 82 ? 7.202 1.750 -20.640 1.00 46.16 82 CYS A C 1
ATOM 631 O O . CYS A 1 82 ? 7.714 1.018 -21.480 1.00 46.16 82 CYS A O 1
ATOM 633 N N . HIS A 1 83 ? 7.598 1.683 -19.368 1.00 50.06 83 HIS A N 1
ATOM 634 C CA . HIS A 1 83 ? 8.513 0.674 -18.842 1.00 50.06 83 HIS A CA 1
ATOM 635 C C . HIS A 1 83 ? 7.734 -0.587 -18.446 1.00 50.06 83 HIS A C 1
ATOM 637 O O . HIS A 1 83 ? 7.722 -1.012 -17.288 1.00 50.06 83 HIS A O 1
ATOM 643 N N . ALA A 1 84 ? 7.052 -1.194 -19.414 1.00 47.66 84 ALA A N 1
ATOM 644 C CA . ALA A 1 84 ? 6.769 -2.615 -19.330 1.00 47.66 84 ALA A CA 1
ATOM 645 C C . ALA A 1 84 ? 8.092 -3.322 -19.644 1.00 47.66 84 ALA A C 1
ATOM 647 O O . ALA A 1 84 ? 8.497 -3.397 -20.802 1.00 47.66 84 ALA A O 1
ATOM 648 N N . ALA A 1 85 ? 8.800 -3.799 -18.617 1.00 47.66 85 ALA A N 1
ATOM 649 C CA . ALA A 1 85 ? 9.850 -4.783 -18.833 1.00 47.66 85 ALA A CA 1
ATOM 650 C C . ALA A 1 85 ? 9.174 -6.022 -19.436 1.00 47.66 85 ALA A C 1
ATOM 652 O O . ALA A 1 85 ? 8.563 -6.826 -18.730 1.00 47.66 85 ALA A O 1
ATOM 653 N N . VAL A 1 86 ? 9.205 -6.118 -20.765 1.00 41.19 86 VAL A N 1
ATOM 654 C CA . VAL A 1 86 ? 8.856 -7.329 -21.495 1.00 41.19 86 VAL A CA 1
ATOM 655 C C . VAL A 1 86 ? 9.826 -8.398 -21.011 1.00 41.19 86 VAL A C 1
ATOM 657 O O . VAL A 1 86 ? 11.026 -8.327 -21.275 1.00 41.19 86 VAL A O 1
ATOM 660 N N . SER A 1 87 ? 9.315 -9.392 -20.289 1.00 39.34 87 SER A N 1
ATOM 661 C CA . SER A 1 87 ? 10.030 -10.646 -20.114 1.00 39.34 87 SER A CA 1
ATOM 662 C C . SER A 1 87 ? 10.103 -11.320 -21.483 1.00 39.34 87 SER A C 1
ATOM 664 O O . SER A 1 87 ? 9.198 -12.059 -21.869 1.00 39.34 87 SER A O 1
ATOM 666 N N . ARG A 1 88 ? 11.157 -11.033 -22.253 1.00 30.50 88 ARG A N 1
ATOM 667 C CA . ARG A 1 88 ? 11.580 -11.923 -23.332 1.00 30.50 88 ARG A CA 1
ATOM 668 C C . ARG A 1 88 ? 12.179 -13.152 -22.657 1.00 30.50 88 ARG A C 1
ATOM 670 O O . ARG A 1 88 ? 13.343 -13.135 -22.275 1.00 30.50 88 ARG A O 1
ATOM 677 N N . ASN A 1 89 ? 11.358 -14.182 -22.476 1.00 33.00 89 ASN A N 1
ATOM 678 C CA . ASN A 1 89 ? 11.881 -15.540 -22.524 1.00 33.00 89 ASN A CA 1
ATOM 679 C C . ASN A 1 89 ? 12.262 -15.776 -23.987 1.00 33.00 89 ASN A C 1
ATOM 681 O O . ASN A 1 89 ? 11.379 -15.823 -24.845 1.00 33.00 89 ASN A O 1
ATOM 685 N N . VAL A 1 90 ? 13.565 -15.807 -24.252 1.00 39.38 90 VAL A N 1
ATOM 686 C CA . VAL A 1 90 ? 14.131 -16.498 -25.415 1.00 39.38 90 VAL A CA 1
ATOM 687 C C . VAL A 1 90 ? 14.435 -17.921 -24.982 1.00 39.38 90 VAL A C 1
ATOM 689 O O . VAL A 1 90 ? 14.879 -18.068 -23.819 1.00 39.38 90 VAL A O 1
#